Protein AF-A0A093Y5N1-F1 (afdb_monomer)

pLDDT: mean 71.7, std 25.46, range [27.84, 97.75]

Structure (mmCIF, N/CA/C/O backbone):
data_AF-A0A093Y5N1-F1
#
_entry.id   AF-A0A093Y5N1-F1
#
loop_
_atom_site.group_PDB
_atom_site.id
_atom_site.type_symbol
_atom_site.label_atom_id
_atom_site.label_alt_id
_atom_site.label_comp_id
_atom_site.label_asym_id
_atom_site.label_entity_id
_atom_site.label_seq_id
_atom_site.pdbx_PDB_ins_code
_atom_site.Cartn_x
_atom_site.Cartn_y
_atom_site.Cartn_z
_atom_site.occupancy
_atom_site.B_iso_or_equiv
_atom_site.auth_seq_id
_atom_site.auth_comp_id
_atom_site.auth_asym_id
_atom_site.auth_atom_id
_atom_site.pdbx_PDB_model_num
ATOM 1 N N . ASN A 1 1 ? -12.442 -13.087 11.96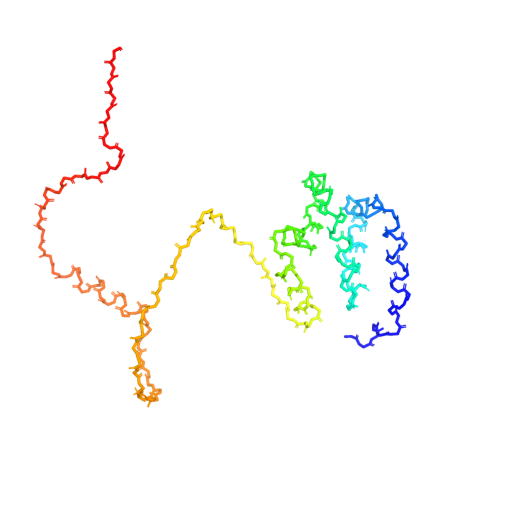3 1.00 45.94 1 ASN A N 1
ATOM 2 C CA . ASN A 1 1 ? -11.489 -14.162 12.317 1.00 45.94 1 ASN A CA 1
ATOM 3 C C . ASN A 1 1 ? -10.759 -13.763 13.605 1.00 45.94 1 ASN A C 1
ATOM 5 O O . ASN A 1 1 ? -10.005 -12.796 13.564 1.00 45.94 1 ASN A O 1
ATOM 9 N N . PRO A 1 2 ? -11.019 -14.418 14.751 1.00 42.34 2 PRO A N 1
ATOM 10 C CA . PRO A 1 2 ? -10.501 -14.001 16.060 1.00 42.34 2 PRO A CA 1
ATOM 11 C C . PRO A 1 2 ? -8.993 -14.270 16.268 1.00 42.34 2 PRO A C 1
ATOM 13 O O . PRO A 1 2 ? -8.421 -13.775 17.233 1.00 42.34 2 PRO A O 1
ATOM 16 N N . GLY A 1 3 ? -8.309 -14.958 15.342 1.00 50.25 3 GLY A N 1
ATOM 17 C CA . GLY A 1 3 ? -6.858 -15.215 15.415 1.00 50.25 3 GLY A CA 1
ATOM 18 C C . GLY A 1 3 ? -5.939 -14.018 15.108 1.00 50.25 3 GLY A C 1
ATOM 19 O O . GLY A 1 3 ? -4.722 -14.127 15.242 1.00 50.25 3 GLY A O 1
ATOM 20 N N . SER A 1 4 ? -6.480 -12.863 14.700 1.00 55.47 4 SER A N 1
ATOM 21 C CA . SER A 1 4 ? -5.674 -11.693 14.299 1.00 55.47 4 SER A CA 1
ATOM 22 C C . SER A 1 4 ? -5.227 -10.808 15.480 1.00 55.47 4 SER A C 1
ATOM 24 O O . SER A 1 4 ? -4.290 -10.020 15.344 1.00 55.47 4 SER A O 1
ATOM 26 N N . ALA A 1 5 ? -5.833 -10.935 16.665 1.00 56.38 5 ALA A N 1
ATOM 27 C CA . ALA A 1 5 ? -5.584 -10.006 17.775 1.00 56.38 5 ALA A CA 1
ATOM 2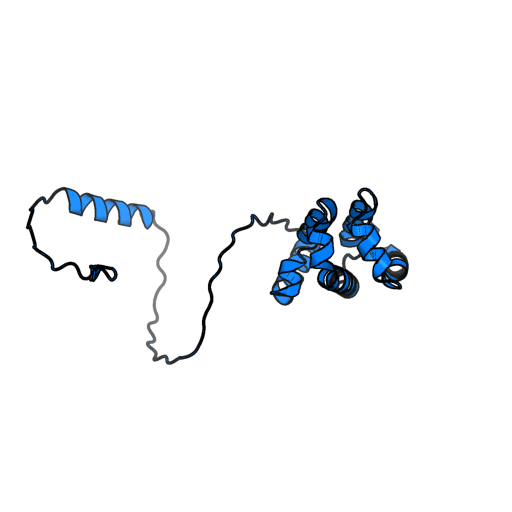8 C C . ALA A 1 5 ? -4.173 -10.130 18.395 1.00 56.38 5 ALA A C 1
ATOM 30 O O . ALA A 1 5 ? -3.535 -9.115 18.667 1.00 56.38 5 ALA A O 1
ATOM 31 N N . ASN A 1 6 ? -3.629 -11.346 18.531 1.00 69.62 6 ASN A N 1
ATOM 32 C CA . ASN A 1 6 ? -2.386 -11.577 19.290 1.00 69.62 6 ASN A CA 1
ATOM 33 C C . ASN A 1 6 ? -1.085 -11.322 18.507 1.00 69.62 6 ASN A C 1
ATOM 35 O O . ASN A 1 6 ? -0.016 -11.240 19.103 1.00 69.62 6 ASN A O 1
ATOM 39 N N . ASN A 1 7 ? -1.157 -11.141 17.184 1.00 83.62 7 ASN A N 1
ATOM 40 C CA . ASN A 1 7 ? 0.030 -10.998 16.327 1.00 83.62 7 ASN A CA 1
ATOM 41 C C . ASN A 1 7 ? 0.240 -9.572 15.788 1.00 83.62 7 ASN A C 1
ATOM 43 O O . ASN A 1 7 ? 1.147 -9.343 14.988 1.00 83.62 7 ASN A O 1
ATOM 47 N N . ALA A 1 8 ? -0.575 -8.595 16.203 1.00 83.94 8 ALA A N 1
ATOM 48 C CA . ALA A 1 8 ? -0.513 -7.228 15.673 1.00 83.94 8 ALA A CA 1
ATOM 49 C C . ALA A 1 8 ? 0.872 -6.554 15.813 1.00 83.94 8 ALA A C 1
ATOM 51 O O . ALA A 1 8 ? 1.303 -5.905 14.854 1.00 83.94 8 ALA A O 1
ATOM 52 N N . PRO A 1 9 ? 1.617 -6.720 16.929 1.00 89.31 9 PRO A N 1
ATOM 53 C CA . PRO A 1 9 ? 2.980 -6.195 17.035 1.00 89.31 9 PRO A CA 1
ATOM 54 C C . PRO A 1 9 ? 3.939 -6.809 16.007 1.00 89.31 9 PRO A C 1
ATOM 56 O O . PRO A 1 9 ? 4.703 -6.080 15.375 1.00 89.31 9 PRO A O 1
ATOM 59 N N . VAL A 1 10 ? 3.859 -8.127 15.792 1.00 90.88 10 VAL A N 1
ATOM 60 C CA . VAL A 1 10 ? 4.704 -8.857 14.832 1.00 90.88 10 VAL A CA 1
ATOM 61 C C . VAL A 1 10 ? 4.403 -8.411 13.403 1.00 90.88 10 VAL A C 1
ATOM 63 O O . VAL A 1 10 ? 5.324 -8.063 12.667 1.00 90.88 10 VAL A O 1
ATOM 66 N N . ARG A 1 11 ? 3.119 -8.323 13.029 1.00 91.50 11 ARG A N 1
ATOM 67 C CA . ARG A 1 11 ? 2.705 -7.846 11.698 1.00 91.50 11 ARG A CA 1
ATOM 68 C C . ARG A 1 11 ? 3.176 -6.420 11.430 1.00 91.50 11 ARG A C 1
ATOM 70 O O . ARG A 1 11 ? 3.740 -6.149 10.376 1.00 91.50 11 ARG A O 1
ATOM 77 N N . ARG A 1 12 ? 3.005 -5.516 12.403 1.00 93.12 12 ARG A N 1
ATOM 78 C CA . ARG A 1 12 ? 3.490 -4.130 12.308 1.00 93.12 12 ARG A CA 1
ATOM 79 C C . ARG A 1 12 ? 5.002 -4.083 12.101 1.00 93.12 12 ARG A C 1
ATOM 81 O O . ARG A 1 12 ? 5.465 -3.337 11.246 1.00 93.12 12 ARG A O 1
ATOM 88 N N . LYS A 1 13 ? 5.762 -4.868 12.873 1.00 94.00 13 LYS A N 1
ATOM 89 C CA . LYS A 1 13 ? 7.224 -4.927 12.751 1.00 94.00 13 LYS A CA 1
ATOM 90 C C . LYS A 1 13 ? 7.640 -5.403 11.360 1.00 94.00 13 LYS A C 1
ATOM 92 O O . LYS A 1 13 ? 8.502 -4.775 10.762 1.00 94.00 13 LYS A O 1
ATOM 97 N N . LEU A 1 14 ? 6.992 -6.443 10.836 1.00 93.00 14 LEU A N 1
ATOM 98 C CA . LEU A 1 14 ? 7.264 -6.969 9.499 1.00 93.00 14 LEU A CA 1
ATOM 99 C C . LEU A 1 14 ? 6.992 -5.926 8.409 1.00 93.00 14 LEU A C 1
ATOM 101 O O . LEU A 1 14 ? 7.874 -5.645 7.607 1.00 93.00 14 LEU A O 1
ATOM 105 N N . VAL A 1 15 ? 5.814 -5.299 8.412 1.00 93.81 15 VAL A N 1
ATOM 106 C CA . VAL A 1 15 ? 5.465 -4.272 7.412 1.00 93.81 15 VAL A CA 1
ATOM 107 C C . VAL A 1 15 ? 6.417 -3.075 7.492 1.00 93.81 15 VAL A C 1
ATOM 109 O O . VAL A 1 15 ? 6.824 -2.537 6.467 1.00 93.81 15 VAL A O 1
ATOM 112 N N . ASN A 1 16 ? 6.840 -2.688 8.699 1.00 94.69 16 ASN A N 1
ATOM 113 C CA . ASN A 1 16 ? 7.793 -1.596 8.884 1.00 94.69 16 ASN A CA 1
ATOM 114 C C . ASN A 1 16 ? 9.179 -1.871 8.283 1.00 94.69 16 ASN A C 1
ATOM 116 O O . ASN A 1 16 ? 9.848 -0.911 7.918 1.00 94.69 16 ASN A O 1
ATOM 120 N N . ILE A 1 17 ? 9.604 -3.135 8.163 1.00 95.25 17 ILE A N 1
ATOM 121 C CA . ILE A 1 17 ? 10.869 -3.484 7.494 1.00 95.25 17 ILE A CA 1
ATOM 122 C C . ILE A 1 17 ? 10.788 -3.111 6.011 1.00 95.25 17 ILE A C 1
ATOM 124 O O . ILE A 1 17 ? 11.686 -2.455 5.499 1.00 95.25 17 ILE A O 1
ATOM 128 N N . PHE A 1 18 ? 9.680 -3.445 5.344 1.00 93.50 18 PHE A N 1
ATOM 129 C CA . PHE A 1 18 ? 9.465 -3.080 3.940 1.00 93.50 18 PHE A CA 1
ATOM 130 C C . PHE A 1 18 ? 9.203 -1.584 3.744 1.00 93.50 18 PHE A C 1
ATOM 132 O O . PHE A 1 18 ? 9.531 -1.040 2.701 1.00 93.50 18 PHE A O 1
ATOM 139 N N . LEU A 1 19 ? 8.636 -0.904 4.744 1.00 94.62 19 LEU A N 1
ATOM 140 C CA . LEU A 1 19 ? 8.432 0.549 4.721 1.00 94.62 19 LEU A CA 1
ATOM 141 C C . LEU A 1 19 ? 9.690 1.365 5.050 1.00 94.62 19 LEU A C 1
ATOM 143 O O . LEU A 1 19 ? 9.625 2.595 5.001 1.00 94.62 19 LEU A O 1
ATOM 147 N N . ALA A 1 20 ? 10.794 0.720 5.437 1.00 93.88 20 ALA A N 1
ATOM 148 C CA . ALA A 1 20 ? 12.056 1.408 5.695 1.00 93.88 20 ALA A CA 1
ATOM 149 C C . ALA A 1 20 ? 12.672 1.959 4.401 1.00 93.88 20 ALA A C 1
ATOM 151 O O . ALA A 1 20 ? 13.283 3.024 4.426 1.00 93.88 20 ALA A O 1
ATOM 152 N N . ASP A 1 21 ? 12.458 1.263 3.284 1.00 94.94 21 ASP A N 1
ATOM 153 C CA . ASP A 1 21 ? 12.899 1.665 1.954 1.00 94.94 21 ASP A CA 1
ATOM 154 C C . ASP A 1 21 ? 11.695 1.721 0.991 1.00 94.94 21 ASP A C 1
ATOM 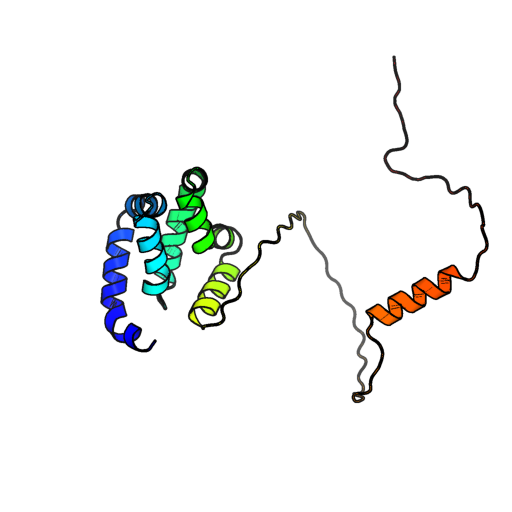156 O O . ASP A 1 21 ? 11.064 0.692 0.736 1.00 94.94 21 ASP A O 1
ATOM 160 N N . PRO A 1 22 ? 11.348 2.895 0.431 1.00 92.31 22 PRO A N 1
ATOM 161 C CA . PRO A 1 22 ? 10.214 3.018 -0.486 1.00 92.31 22 PRO A CA 1
ATOM 162 C C . PRO A 1 22 ? 10.384 2.171 -1.754 1.00 92.31 22 PRO A C 1
ATOM 164 O O . PRO A 1 22 ? 9.397 1.665 -2.290 1.00 92.31 22 PRO A O 1
ATOM 167 N N . THR A 1 23 ? 11.624 1.956 -2.196 1.00 95.44 23 THR A N 1
ATOM 168 C CA . THR A 1 23 ? 11.955 1.170 -3.391 1.00 95.44 23 THR A CA 1
ATOM 169 C C . THR A 1 23 ? 11.516 -0.285 -3.251 1.00 95.44 23 THR A C 1
ATOM 171 O O . THR A 1 23 ? 11.059 -0.898 -4.217 1.00 95.44 23 THR A O 1
ATOM 174 N N . SER A 1 24 ? 11.560 -0.827 -2.033 1.00 95.88 24 SER A N 1
ATOM 175 C CA . SER A 1 24 ? 11.109 -2.185 -1.725 1.00 95.88 24 SER A CA 1
ATOM 176 C C . SER A 1 24 ? 9.608 -2.373 -1.981 1.00 95.88 24 SER A C 1
ATOM 178 O O . SER A 1 24 ? 9.205 -3.387 -2.547 1.00 95.88 24 SER A O 1
ATOM 180 N N . ILE A 1 25 ? 8.766 -1.390 -1.638 1.00 97.00 25 ILE A N 1
ATOM 181 C CA . ILE A 1 25 ? 7.315 -1.448 -1.903 1.00 97.00 25 ILE A CA 1
ATOM 182 C C . ILE A 1 25 ? 7.021 -1.387 -3.404 1.00 97.00 25 ILE A C 1
ATOM 184 O O . ILE A 1 25 ? 6.170 -2.131 -3.889 1.00 97.00 25 ILE A O 1
ATOM 188 N N . ILE A 1 26 ? 7.740 -0.538 -4.139 1.00 96.69 26 ILE A N 1
ATOM 189 C CA . ILE A 1 26 ? 7.579 -0.400 -5.593 1.00 96.69 26 ILE A CA 1
ATOM 190 C C . ILE A 1 26 ? 8.017 -1.692 -6.294 1.00 96.69 26 ILE A C 1
ATOM 192 O O . ILE A 1 26 ? 7.284 -2.221 -7.123 1.00 96.69 26 ILE A O 1
ATOM 196 N N . THR A 1 27 ? 9.148 -2.267 -5.875 1.00 96.44 27 THR A N 1
ATOM 197 C CA . THR A 1 27 ? 9.656 -3.552 -6.386 1.00 96.44 27 THR A CA 1
ATOM 198 C C . THR A 1 27 ? 8.671 -4.695 -6.135 1.00 96.44 27 THR A C 1
ATOM 200 O O . THR A 1 27 ? 8.482 -5.568 -6.982 1.00 96.44 27 THR A O 1
ATOM 203 N N . LEU A 1 28 ? 8.008 -4.703 -4.974 1.00 96.50 28 LEU A N 1
ATOM 204 C CA . LEU A 1 28 ? 6.936 -5.660 -4.705 1.00 96.50 28 LEU A CA 1
ATOM 205 C C . LEU A 1 28 ? 5.734 -5.428 -5.626 1.00 96.50 28 LEU A C 1
ATOM 207 O O . LEU A 1 28 ? 5.175 -6.398 -6.125 1.00 96.50 28 LEU A O 1
ATOM 211 N N . ALA A 1 29 ? 5.354 -4.175 -5.880 1.00 96.75 29 ALA A N 1
ATOM 212 C CA . ALA A 1 29 ? 4.200 -3.839 -6.709 1.00 96.75 29 ALA A CA 1
ATOM 213 C C . ALA A 1 29 ? 4.377 -4.193 -8.199 1.00 96.75 29 ALA A C 1
ATOM 215 O O . ALA A 1 29 ? 3.396 -4.558 -8.844 1.00 96.75 29 ALA A O 1
ATOM 216 N N . THR A 1 30 ? 5.599 -4.125 -8.734 1.00 96.31 30 THR A N 1
ATOM 217 C CA . THR A 1 30 ? 5.922 -4.489 -10.130 1.00 96.31 30 THR A CA 1
ATOM 218 C C . THR A 1 30 ? 6.272 -5.970 -10.308 1.00 96.31 30 THR A C 1
ATOM 220 O O . THR A 1 30 ? 6.275 -6.501 -11.417 1.00 96.31 30 THR A O 1
ATOM 223 N N . SER A 1 31 ? 6.549 -6.690 -9.218 1.00 96.88 31 SER A N 1
ATOM 224 C CA . SER A 1 31 ? 6.830 -8.125 -9.259 1.00 96.88 31 SER A CA 1
ATOM 225 C C . SER A 1 31 ? 5.548 -8.956 -9.238 1.00 96.88 31 SER A C 1
ATOM 227 O O . SER A 1 31 ? 4.680 -8.782 -8.382 1.00 96.88 31 SER A O 1
ATOM 229 N N . LYS A 1 32 ? 5.456 -9.963 -10.117 1.00 95.12 32 LYS A N 1
ATOM 230 C CA . LYS A 1 32 ? 4.303 -10.877 -10.167 1.00 95.12 32 LYS A CA 1
ATOM 231 C C . LYS A 1 32 ? 4.037 -11.562 -8.822 1.00 95.12 32 LYS A C 1
ATOM 233 O O . LYS A 1 32 ? 2.901 -11.572 -8.367 1.00 95.12 32 LYS A O 1
ATOM 238 N N . SER A 1 33 ? 5.064 -12.103 -8.165 1.00 95.81 33 SER A N 1
ATOM 239 C CA . SER A 1 33 ? 4.920 -12.725 -6.839 1.00 95.81 33 SER A CA 1
ATOM 240 C C . SER A 1 33 ? 4.858 -11.693 -5.710 1.00 95.81 33 SER A C 1
ATOM 242 O O . SER A 1 33 ? 4.140 -11.901 -4.733 1.00 95.81 33 SER A O 1
ATOM 244 N N . GLY A 1 34 ? 5.570 -10.571 -5.855 1.00 95.25 34 GLY A N 1
ATOM 245 C CA . GLY A 1 34 ? 5.575 -9.484 -4.875 1.00 95.25 34 GLY A CA 1
ATOM 246 C C . GLY A 1 34 ? 4.210 -8.817 -4.712 1.00 95.25 34 GLY A C 1
ATOM 247 O O . GLY A 1 34 ? 3.826 -8.486 -3.592 1.00 95.25 34 GLY A O 1
ATOM 248 N N . SER A 1 35 ? 3.439 -8.709 -5.797 1.00 95.56 35 SER A N 1
ATOM 249 C CA . SER A 1 35 ? 2.112 -8.090 -5.783 1.00 95.56 35 SER A CA 1
ATOM 250 C C . SER A 1 35 ? 1.149 -8.817 -4.846 1.00 95.56 35 SER A C 1
ATOM 252 O O . SER A 1 35 ? 0.431 -8.177 -4.084 1.00 95.56 35 SER A O 1
ATOM 254 N N . HIS A 1 36 ? 1.222 -10.150 -4.792 1.00 95.38 36 HIS A N 1
ATOM 255 C CA . HIS A 1 36 ? 0.444 -10.958 -3.855 1.00 95.38 36 HIS A CA 1
ATOM 256 C C . 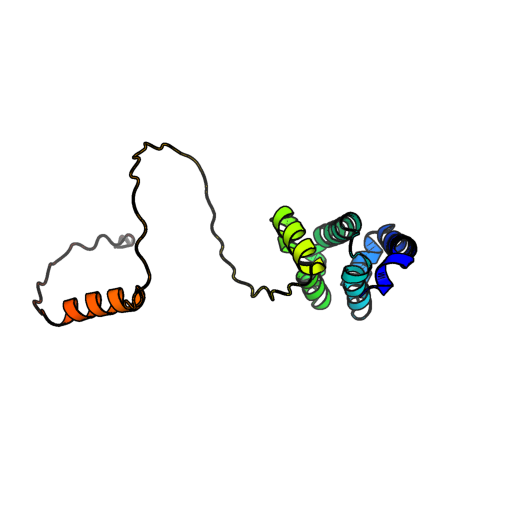HIS A 1 36 ? 0.875 -10.754 -2.397 1.00 95.38 36 HIS A C 1
ATOM 258 O O . HIS A 1 36 ? 0.033 -10.754 -1.501 1.00 95.38 36 HIS A O 1
ATOM 264 N N . ALA A 1 37 ? 2.174 -10.558 -2.139 1.00 95.50 37 ALA A N 1
ATOM 265 C CA . ALA A 1 37 ? 2.658 -10.222 -0.800 1.00 95.50 37 ALA A CA 1
ATOM 266 C C . ALA A 1 37 ? 2.174 -8.828 -0.370 1.00 95.50 37 ALA A C 1
ATOM 268 O O . ALA A 1 37 ? 1.765 -8.638 0.776 1.00 95.50 37 ALA A O 1
ATOM 269 N N . LEU A 1 38 ? 2.163 -7.874 -1.303 1.00 95.50 38 LEU A N 1
ATOM 270 C CA . LEU A 1 38 ? 1.633 -6.539 -1.075 1.00 95.50 38 LEU A CA 1
ATOM 271 C C . LEU A 1 38 ? 0.116 -6.574 -0.841 1.00 95.50 38 LEU A C 1
ATOM 273 O O . LEU A 1 38 ? -0.356 -5.956 0.105 1.00 95.50 38 LEU A O 1
ATOM 277 N N . ASP A 1 39 ? -0.650 -7.355 -1.602 1.00 94.06 39 ASP A N 1
ATOM 278 C CA . ASP A 1 39 ? -2.078 -7.577 -1.334 1.00 94.06 39 ASP A CA 1
ATOM 279 C C . ASP A 1 39 ? -2.295 -8.195 0.062 1.00 94.06 39 ASP A C 1
ATOM 281 O O . ASP A 1 39 ? -3.159 -7.746 0.813 1.00 94.06 39 ASP A O 1
ATOM 285 N N . ALA A 1 40 ? -1.450 -9.140 0.488 1.00 93.12 40 ALA A N 1
ATOM 286 C CA . ALA A 1 40 ? -1.511 -9.702 1.840 1.00 93.12 40 ALA A CA 1
ATOM 287 C C . ALA A 1 40 ? -1.203 -8.668 2.943 1.00 93.12 40 ALA A C 1
ATOM 289 O O . ALA A 1 40 ? -1.673 -8.814 4.077 1.00 93.12 40 ALA A O 1
ATOM 290 N N . PHE A 1 41 ? -0.459 -7.593 2.648 1.00 93.06 41 PHE A N 1
ATOM 291 C CA . PHE A 1 41 ? -0.271 -6.495 3.602 1.00 93.06 41 PHE A CA 1
ATOM 292 C C . PHE A 1 41 ? -1.571 -5.746 3.873 1.00 93.06 41 PHE A C 1
ATOM 294 O O . PHE A 1 41 ? -1.726 -5.229 4.979 1.00 93.06 41 PHE A O 1
ATOM 301 N N . TRP A 1 42 ? -2.523 -5.712 2.939 1.00 91.94 42 TRP A N 1
ATOM 302 C CA . TRP A 1 42 ? -3.828 -5.094 3.175 1.00 91.94 42 TRP A CA 1
ATOM 303 C C . TRP A 1 42 ? -4.557 -5.739 4.361 1.00 91.94 42 TRP A C 1
ATOM 305 O O . TRP A 1 42 ? -5.022 -5.046 5.274 1.00 91.94 42 TRP A O 1
ATOM 315 N N . ASP A 1 43 ? -4.573 -7.072 4.392 1.00 89.56 43 ASP A N 1
ATOM 316 C CA . ASP A 1 43 ? -5.161 -7.851 5.482 1.00 89.56 43 ASP A CA 1
ATOM 317 C C . ASP A 1 43 ? -4.253 -7.878 6.719 1.00 89.56 43 ASP A C 1
ATOM 319 O O . ASP A 1 43 ? -4.711 -7.762 7.859 1.00 89.56 43 ASP A O 1
ATOM 323 N N . GLY A 1 44 ? -2.935 -7.952 6.523 1.00 88.06 44 GLY A N 1
ATOM 324 C CA . GLY A 1 44 ? -1.957 -7.913 7.612 1.00 88.06 44 GLY A CA 1
ATOM 325 C C . GLY A 1 44 ? -1.958 -6.590 8.388 1.00 88.06 44 GLY A C 1
ATOM 326 O O . GLY A 1 44 ? -1.636 -6.561 9.581 1.00 88.06 44 GLY A O 1
ATOM 327 N N . THR A 1 45 ? -2.375 -5.501 7.745 1.00 90.75 45 THR A N 1
ATOM 328 C CA . THR A 1 45 ? -2.504 -4.167 8.342 1.00 90.75 45 THR A CA 1
ATOM 329 C C . THR A 1 45 ? -3.924 -3.856 8.814 1.00 90.75 45 THR A C 1
ATOM 331 O O . THR A 1 45 ? -4.248 -2.690 9.041 1.00 90.75 45 THR A O 1
ATOM 334 N N . GLN A 1 46 ? -4.765 -4.876 9.028 1.00 88.81 46 GLN A N 1
ATOM 335 C CA . GLN A 1 46 ? -6.080 -4.682 9.638 1.00 88.81 46 GLN A CA 1
ATOM 336 C C . GLN A 1 46 ? -5.981 -3.986 11.004 1.00 88.81 46 GLN A C 1
ATOM 338 O O . GLN A 1 46 ? -5.224 -4.423 11.880 1.00 88.81 46 GLN A O 1
ATOM 343 N N . GLY A 1 47 ? -6.716 -2.884 11.174 1.00 86.88 47 GLY A N 1
ATOM 344 C CA . GLY A 1 47 ? -6.660 -2.028 12.365 1.00 86.88 47 GLY A CA 1
ATOM 345 C C . GLY A 1 47 ? -5.403 -1.149 12.459 1.00 86.88 47 GLY A C 1
ATOM 346 O O . GLY A 1 47 ? -5.190 -0.479 13.468 1.00 86.88 47 GLY A O 1
ATOM 347 N N . LEU A 1 48 ? -4.558 -1.132 11.420 1.00 91.25 48 LEU A N 1
ATOM 348 C CA . LEU A 1 48 ? -3.308 -0.368 11.331 1.00 91.25 48 LEU A CA 1
ATOM 349 C C . LEU A 1 48 ? -3.366 0.658 10.190 1.00 91.25 48 LEU A C 1
ATOM 351 O O . LEU A 1 48 ? -2.510 0.671 9.304 1.00 91.25 48 LEU A O 1
ATOM 355 N N . MET A 1 49 ? -4.356 1.554 10.232 1.00 92.38 49 MET A N 1
ATOM 356 C CA . MET A 1 49 ? -4.618 2.537 9.167 1.00 92.38 49 MET A CA 1
ATOM 357 C C . MET A 1 49 ? -3.397 3.372 8.766 1.00 92.38 49 MET A C 1
ATOM 359 O O . MET A 1 49 ? -3.169 3.588 7.580 1.00 92.38 49 MET A O 1
ATOM 363 N N . MET A 1 50 ? -2.562 3.778 9.728 1.00 93.69 50 MET A N 1
ATOM 364 C CA . MET A 1 50 ? -1.349 4.556 9.440 1.00 93.69 50 MET A CA 1
ATOM 365 C C . MET A 1 50 ? -0.370 3.818 8.516 1.00 93.69 50 MET A C 1
ATOM 367 O O . MET A 1 50 ? 0.312 4.454 7.718 1.00 93.69 50 MET A O 1
ATOM 371 N N . LEU A 1 51 ? -0.288 2.485 8.601 1.00 94.81 51 LEU A N 1
ATOM 372 C CA . LEU A 1 51 ? 0.576 1.702 7.713 1.00 94.81 51 LEU A CA 1
ATOM 373 C C . LEU A 1 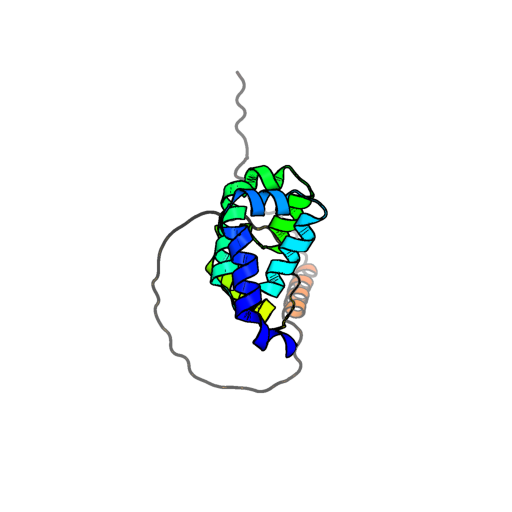51 ? 0.001 1.645 6.301 1.00 94.81 51 LEU A C 1
ATOM 375 O O . LEU A 1 51 ? 0.746 1.838 5.345 1.00 94.81 51 LEU A O 1
ATOM 379 N N . LYS A 1 52 ? -1.319 1.455 6.175 1.00 95.44 52 LYS A N 1
ATOM 380 C CA . LYS A 1 52 ? -2.004 1.492 4.876 1.00 95.44 52 LYS A CA 1
ATOM 381 C C . LYS A 1 52 ? -1.791 2.835 4.182 1.00 95.44 52 LYS A C 1
ATOM 383 O O . LYS A 1 52 ? -1.440 2.864 3.010 1.00 95.44 52 LYS A O 1
ATOM 388 N N . GLU A 1 53 ? -1.921 3.937 4.921 1.00 96.31 53 GLU A N 1
ATOM 389 C CA . GLU A 1 53 ? -1.665 5.281 4.392 1.00 96.31 53 GLU A CA 1
ATOM 390 C C . GLU A 1 53 ? -0.222 5.464 3.916 1.00 96.31 53 GLU A C 1
ATOM 392 O O . GLU A 1 53 ? -0.002 6.035 2.850 1.00 96.31 53 GLU A O 1
ATOM 397 N N . ARG A 1 54 ? 0.764 4.964 4.672 1.00 97.12 54 ARG A N 1
ATOM 398 C CA . ARG A 1 54 ? 2.176 5.034 4.268 1.00 97.12 54 ARG A CA 1
ATOM 399 C C . ARG A 1 54 ? 2.439 4.250 2.985 1.00 97.12 54 ARG A C 1
ATOM 401 O O . ARG A 1 54 ? 3.098 4.779 2.097 1.00 97.12 54 ARG A O 1
ATOM 408 N N . ILE A 1 55 ? 1.892 3.038 2.863 1.00 96.81 55 ILE A N 1
ATOM 409 C CA . ILE A 1 55 ? 2.012 2.229 1.641 1.00 96.81 55 ILE A CA 1
ATOM 410 C C . ILE A 1 55 ? 1.362 2.960 0.460 1.00 96.81 55 ILE A C 1
ATOM 412 O O . ILE A 1 55 ? 2.014 3.166 -0.560 1.00 96.81 55 ILE A O 1
ATOM 416 N N . CYS A 1 56 ? 0.122 3.439 0.613 1.00 97.25 56 CYS A N 1
ATOM 417 C CA . CYS A 1 56 ? -0.556 4.224 -0.422 1.00 97.25 56 CYS A CA 1
ATOM 418 C C . CYS A 1 56 ? 0.226 5.476 -0.827 1.00 97.25 56 CYS A C 1
ATOM 420 O O . CYS A 1 56 ? 0.259 5.802 -2.008 1.00 97.25 56 CYS A O 1
ATOM 422 N N . SER A 1 57 ? 0.869 6.167 0.118 1.00 97.75 57 SER A N 1
ATOM 423 C CA . SER A 1 57 ? 1.692 7.341 -0.185 1.00 97.75 57 SER A CA 1
ATOM 424 C C . SER A 1 57 ? 2.898 6.996 -1.062 1.00 97.75 57 SER A C 1
ATOM 426 O O . SER A 1 57 ? 3.230 7.772 -1.954 1.00 97.75 57 SER A O 1
ATOM 428 N N . ILE A 1 58 ? 3.541 5.847 -0.832 1.00 97.69 58 ILE A N 1
ATOM 429 C CA . ILE A 1 58 ? 4.674 5.379 -1.646 1.00 97.69 58 ILE A CA 1
ATOM 430 C C . ILE A 1 58 ? 4.196 4.991 -3.053 1.00 97.69 58 ILE A C 1
ATOM 432 O O . ILE A 1 58 ? 4.786 5.414 -4.048 1.00 97.69 58 ILE A O 1
ATOM 436 N N . LEU A 1 59 ? 3.088 4.248 -3.143 1.00 97.50 59 LEU A N 1
ATOM 437 C CA . LEU A 1 59 ? 2.482 3.861 -4.424 1.00 97.50 59 LEU A CA 1
ATOM 438 C C . LEU A 1 59 ? 2.000 5.079 -5.226 1.00 97.50 59 LEU A C 1
ATOM 440 O O . LEU A 1 59 ? 2.126 5.112 -6.444 1.00 97.50 59 LEU A O 1
ATOM 444 N N . ALA A 1 60 ? 1.468 6.102 -4.554 1.00 97.62 60 ALA A N 1
ATOM 445 C CA . ALA A 1 60 ? 1.042 7.337 -5.202 1.00 97.62 60 ALA A CA 1
ATOM 446 C C . ALA A 1 60 ? 2.224 8.114 -5.802 1.00 97.62 60 ALA A C 1
ATOM 448 O O . ALA A 1 60 ? 2.090 8.666 -6.891 1.00 97.62 60 ALA A O 1
ATOM 449 N N . GLY A 1 61 ? 3.380 8.124 -5.128 1.00 97.38 61 GLY A N 1
ATOM 450 C CA . GLY A 1 61 ? 4.595 8.778 -5.627 1.00 97.38 61 GLY A CA 1
ATOM 451 C C . GLY A 1 61 ? 5.194 8.119 -6.875 1.00 97.38 61 GLY A C 1
ATOM 452 O O . GLY A 1 61 ? 5.862 8.791 -7.652 1.00 97.38 61 GLY A O 1
ATOM 453 N N . SER A 1 62 ? 4.916 6.832 -7.091 1.00 96.69 62 SER A N 1
ATOM 454 C CA . SER A 1 62 ? 5.404 6.019 -8.221 1.00 96.69 62 SER A CA 1
ATOM 455 C C . SER A 1 62 ? 4.281 5.599 -9.178 1.00 96.69 62 SER A C 1
ATOM 457 O O . SER A 1 62 ? 4.432 4.679 -9.978 1.00 96.69 62 SER A O 1
ATOM 459 N N . MET A 1 63 ? 3.132 6.280 -9.126 1.00 95.88 63 MET A N 1
ATOM 460 C CA . MET A 1 63 ? 1.938 5.873 -9.870 1.00 95.88 63 MET A CA 1
ATOM 461 C C . MET A 1 63 ? 2.165 5.826 -11.385 1.00 95.88 63 MET A C 1
ATOM 463 O O . MET A 1 63 ? 1.600 4.963 -12.052 1.00 95.88 63 MET A O 1
ATOM 467 N N . THR A 1 64 ? 2.971 6.739 -11.929 1.00 95.88 64 THR A N 1
ATOM 468 C CA . THR A 1 64 ? 3.281 6.792 -13.363 1.00 95.88 64 THR A CA 1
ATOM 469 C C . THR A 1 64 ? 4.009 5.527 -13.815 1.00 95.88 64 THR A C 1
ATOM 471 O O . THR A 1 64 ? 3.566 4.889 -14.759 1.00 95.88 64 THR A O 1
ATOM 474 N N . GLU A 1 65 ? 5.036 5.105 -13.074 1.00 95.56 65 GLU A N 1
ATOM 475 C CA . GLU A 1 65 ? 5.797 3.876 -13.338 1.00 95.56 65 GLU A CA 1
ATOM 476 C C . GLU A 1 65 ? 4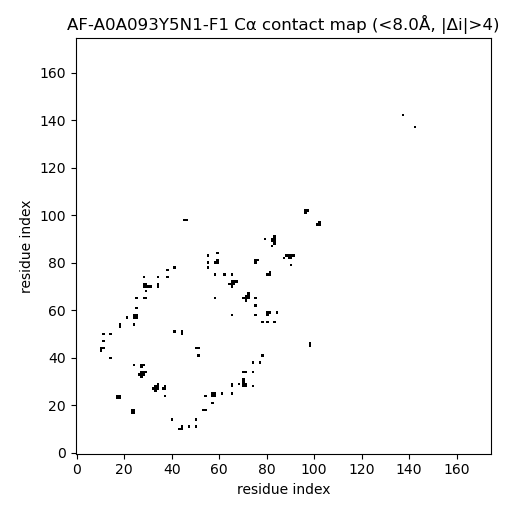.915 2.625 -13.198 1.00 95.56 65 GLU A C 1
ATOM 478 O O . GLU A 1 65 ? 4.906 1.745 -14.055 1.00 95.56 65 GLU A O 1
ATOM 483 N N . LEU A 1 66 ? 4.086 2.570 -12.151 1.00 96.06 66 LEU A N 1
ATOM 484 C CA . LEU A 1 66 ? 3.176 1.446 -11.913 1.00 96.06 66 LEU A CA 1
ATOM 485 C C . LEU A 1 66 ? 2.059 1.332 -12.960 1.00 96.06 66 LEU A C 1
ATOM 487 O O . LEU A 1 66 ? 1.444 0.273 -13.081 1.00 96.06 66 LEU A O 1
ATOM 491 N N . ARG A 1 67 ? 1.759 2.403 -13.702 1.00 96.69 67 ARG A N 1
ATOM 492 C CA . ARG A 1 67 ? 0.761 2.377 -14.780 1.00 96.69 67 ARG A CA 1
ATOM 493 C C . ARG A 1 67 ? 1.290 1.750 -16.064 1.00 96.69 67 ARG A C 1
ATOM 495 O O . ARG A 1 67 ? 0.470 1.249 -16.842 1.00 96.69 67 ARG A O 1
ATOM 502 N N . ASP A 1 68 ? 2.603 1.749 -16.263 1.00 95.94 68 ASP A N 1
ATOM 503 C CA . ASP A 1 68 ? 3.238 1.161 -17.442 1.00 95.94 68 ASP A CA 1
ATOM 504 C C . ASP A 1 68 ? 3.206 -0.374 -17.384 1.00 95.94 68 ASP A C 1
ATOM 506 O O . ASP A 1 68 ? 2.994 -1.038 -18.401 1.00 95.94 68 ASP A O 1
ATOM 510 N N . ASP A 1 69 ? 3.295 -0.942 -16.179 1.00 94.56 69 ASP A N 1
ATOM 511 C CA . ASP A 1 69 ? 3.201 -2.381 -15.941 1.00 94.56 69 ASP A CA 1
ATOM 512 C C . ASP A 1 69 ? 1.756 -2.860 -15.673 1.00 94.56 69 ASP A C 1
ATOM 514 O O . ASP A 1 69 ? 0.939 -2.210 -15.017 1.00 94.56 69 ASP A O 1
ATOM 518 N N . TRP A 1 70 ? 1.420 -4.055 -16.168 1.00 96.19 70 TRP A N 1
ATOM 519 C CA . TRP A 1 70 ? 0.119 -4.675 -15.919 1.00 96.19 70 TRP A CA 1
ATOM 520 C C . TRP A 1 70 ? -0.082 -5.027 -14.443 1.00 96.19 70 TRP A C 1
ATOM 522 O O . TRP A 1 70 ? -1.175 -4.803 -13.917 1.00 96.19 70 TRP A O 1
ATOM 532 N N . VAL A 1 71 ? 0.943 -5.564 -13.775 1.00 97.12 71 VAL A N 1
ATOM 533 C CA . VAL A 1 71 ? 0.838 -5.950 -12.359 1.00 97.12 71 VAL A CA 1
ATOM 534 C C . VAL A 1 71 ? 0.705 -4.701 -11.489 1.00 97.12 71 VAL A C 1
ATOM 536 O O . VAL A 1 71 ? -0.205 -4.634 -10.659 1.00 97.12 71 VAL A O 1
ATOM 539 N N . GLY A 1 72 ? 1.503 -3.669 -11.772 1.00 96.50 72 GLY A N 1
ATOM 540 C CA . GLY A 1 72 ? 1.381 -2.357 -11.135 1.00 96.50 72 GLY A CA 1
ATOM 541 C C . GLY A 1 72 ? -0.038 -1.773 -11.217 1.00 96.50 72 GLY A C 1
ATOM 542 O O . GLY A 1 72 ? -0.606 -1.390 -10.191 1.00 96.50 72 GLY A O 1
ATOM 543 N N . ARG A 1 73 ? -0.688 -1.801 -12.392 1.00 97.12 73 ARG A N 1
ATOM 544 C CA . ARG A 1 73 ? -2.090 -1.349 -12.546 1.00 97.12 73 ARG A CA 1
ATOM 545 C C . ARG A 1 73 ? -3.072 -2.111 -11.657 1.00 97.12 73 ARG A C 1
ATOM 547 O O . ARG A 1 73 ? -3.992 -1.509 -11.098 1.00 97.12 73 ARG A O 1
ATOM 554 N N . VAL A 1 74 ? -2.896 -3.426 -11.516 1.00 96.44 74 VAL A N 1
ATOM 555 C CA . VAL A 1 74 ? -3.740 -4.246 -10.633 1.00 96.44 74 VAL A CA 1
ATOM 556 C C . VAL A 1 74 ? -3.560 -3.818 -9.177 1.00 96.44 74 VAL A C 1
ATOM 558 O O . VAL A 1 74 ? -4.560 -3.590 -8.496 1.00 96.44 74 VAL A O 1
ATOM 561 N N . VAL A 1 75 ? -2.318 -3.622 -8.727 1.00 97.12 75 VAL A N 1
ATOM 562 C CA . VAL A 1 75 ? -2.009 -3.145 -7.369 1.00 97.12 75 VAL A CA 1
ATOM 563 C C . VAL A 1 75 ? -2.634 -1.774 -7.109 1.00 97.12 75 VAL A C 1
ATOM 565 O O . VAL A 1 75 ? -3.296 -1.589 -6.087 1.00 97.12 75 VAL A O 1
ATOM 568 N N . LEU A 1 76 ? -2.499 -0.825 -8.043 1.00 97.00 76 LEU A N 1
ATOM 569 C CA . LEU A 1 76 ? -3.084 0.515 -7.914 1.00 97.00 76 LEU A CA 1
ATOM 570 C C . LEU A 1 76 ? -4.607 0.467 -7.721 1.00 97.00 76 LEU A C 1
ATOM 572 O O . LEU A 1 76 ? -5.157 1.221 -6.910 1.00 97.00 76 LEU A O 1
ATOM 576 N N . ARG A 1 77 ? -5.286 -0.441 -8.432 1.00 96.25 77 ARG A N 1
ATOM 577 C CA . ARG A 1 77 ? -6.729 -0.664 -8.297 1.00 96.25 77 ARG A CA 1
ATOM 578 C C . ARG A 1 77 ? -7.083 -1.319 -6.964 1.00 96.25 77 ARG A C 1
ATOM 580 O O . ARG A 1 77 ? -7.990 -0.832 -6.292 1.00 96.25 77 ARG A O 1
ATOM 587 N N . ASN A 1 78 ? -6.373 -2.378 -6.575 1.00 95.19 78 ASN A N 1
ATOM 588 C CA . ASN A 1 78 ? -6.611 -3.103 -5.322 1.00 95.19 78 ASN A CA 1
ATOM 589 C C . ASN A 1 78 ? -6.467 -2.176 -4.107 1.00 95.19 78 ASN A C 1
ATOM 591 O O . ASN A 1 78 ? -7.319 -2.158 -3.222 1.00 95.19 78 ASN A O 1
ATOM 595 N N . TRP A 1 79 ? -5.432 -1.336 -4.112 1.00 96.44 79 TRP A N 1
ATOM 596 C CA . TRP A 1 79 ? -5.157 -0.364 -3.053 1.00 96.44 79 TRP A CA 1
ATOM 597 C C . TRP A 1 79 ? -5.979 0.925 -3.167 1.00 96.44 79 TRP A C 1
ATOM 599 O O . TRP A 1 79 ? -5.903 1.794 -2.293 1.00 96.44 79 TRP A O 1
ATOM 609 N N . MET A 1 80 ? -6.788 1.052 -4.226 1.00 96.69 80 MET A N 1
ATOM 610 C CA . MET A 1 80 ? -7.609 2.225 -4.519 1.00 96.69 80 MET A CA 1
ATOM 611 C C . MET A 1 80 ? -6.786 3.526 -4.482 1.00 96.69 80 MET A C 1
ATOM 613 O O . MET A 1 80 ? -7.241 4.540 -3.947 1.00 96.69 80 MET A O 1
ATOM 617 N N . VAL A 1 81 ? -5.565 3.503 -5.028 1.00 97.06 81 VAL A N 1
ATOM 618 C CA . VAL A 1 81 ? -4.595 4.605 -4.880 1.00 97.06 81 VAL A CA 1
ATOM 619 C C . VAL A 1 81 ? -5.115 5.895 -5.521 1.00 97.06 81 VAL A C 1
ATOM 621 O O . VAL A 1 81 ? -4.947 6.977 -4.967 1.00 97.06 81 VAL A O 1
ATOM 624 N N . GLU A 1 82 ? -5.842 5.803 -6.633 1.00 95.31 82 GLU A N 1
ATOM 625 C CA . GLU A 1 82 ? -6.466 6.974 -7.264 1.00 95.31 82 GLU A CA 1
ATOM 626 C C . GLU A 1 82 ? -7.521 7.636 -6.364 1.00 95.31 82 GLU A C 1
ATOM 628 O O . GLU A 1 82 ? -7.608 8.863 -6.282 1.00 95.31 82 GLU A O 1
ATOM 633 N N . LEU A 1 83 ? -8.299 6.828 -5.633 1.00 96.75 83 LEU A N 1
ATOM 634 C CA . LEU A 1 83 ? -9.251 7.338 -4.649 1.00 96.75 83 LEU A CA 1
ATOM 635 C C . LEU A 1 83 ? -8.520 7.953 -3.455 1.00 96.75 83 LEU A C 1
ATOM 637 O O . LEU A 1 83 ? -8.947 8.996 -2.972 1.00 96.75 83 LEU A O 1
ATOM 641 N N . PHE A 1 84 ? -7.421 7.343 -3.005 1.00 97.56 84 PHE A N 1
ATOM 642 C CA . PHE A 1 84 ? -6.583 7.882 -1.936 1.00 97.56 84 PHE A CA 1
ATOM 643 C C . PHE A 1 84 ? -6.048 9.278 -2.281 1.00 97.56 84 PHE A C 1
ATOM 645 O O . PHE A 1 84 ? -6.185 10.192 -1.469 1.00 97.56 84 PHE A O 1
ATOM 652 N N . VAL A 1 85 ? -5.504 9.456 -3.490 1.00 97.19 85 VAL A N 1
ATOM 653 C CA . VAL A 1 85 ? -4.948 10.740 -3.946 1.00 97.19 85 VAL A CA 1
ATOM 654 C C . VAL A 1 85 ? -6.043 11.797 -4.094 1.00 97.19 85 VAL A C 1
ATOM 656 O O . VAL A 1 85 ? -5.885 12.917 -3.615 1.00 97.19 85 VAL A O 1
ATOM 659 N N . ARG A 1 86 ? -7.173 11.457 -4.727 1.00 97.38 86 ARG A N 1
ATOM 660 C CA . ARG A 1 86 ? -8.208 12.450 -5.056 1.00 97.38 86 ARG A CA 1
ATOM 661 C C . ARG A 1 86 ? -9.175 12.741 -3.908 1.00 97.38 86 ARG A C 1
ATOM 663 O O . ARG A 1 86 ? -9.665 13.859 -3.787 1.00 97.38 86 ARG A O 1
ATOM 670 N N . ARG A 1 87 ? -9.509 11.729 -3.102 1.00 97.06 87 ARG A N 1
ATOM 671 C CA . ARG A 1 87 ? -10.514 11.785 -2.026 1.00 97.06 87 ARG A CA 1
ATOM 672 C C . ARG A 1 87 ? -10.103 10.887 -0.854 1.00 97.06 87 ARG A C 1
ATOM 674 O O . ARG A 1 87 ? -10.748 9.879 -0.565 1.00 97.06 87 ARG A O 1
ATOM 681 N N . LYS A 1 88 ? -9.042 11.282 -0.139 1.00 95.50 88 LYS A N 1
ATOM 682 C CA . LYS A 1 88 ? -8.495 10.523 1.003 1.00 95.50 88 LYS A CA 1
ATOM 683 C C . LYS A 1 88 ? -9.551 10.159 2.057 1.00 95.50 88 LYS A C 1
ATOM 685 O O . LYS A 1 88 ? -9.518 9.055 2.586 1.00 95.50 88 LYS A O 1
ATOM 690 N N . VAL A 1 89 ? -10.504 11.049 2.347 1.00 96.06 89 VAL A N 1
ATOM 691 C CA . VAL A 1 89 ? -11.576 10.792 3.332 1.00 96.06 89 VAL A CA 1
ATOM 692 C C . VAL A 1 89 ? -12.475 9.630 2.896 1.00 96.06 89 VAL A C 1
ATOM 694 O O . VAL A 1 89 ? -12.724 8.723 3.690 1.00 96.06 89 VAL A O 1
ATOM 697 N N . ASP A 1 90 ? -12.894 9.609 1.630 1.00 96.00 90 ASP A N 1
ATOM 698 C CA . ASP A 1 90 ? -13.702 8.520 1.066 1.00 96.00 90 ASP A CA 1
ATOM 699 C C . ASP A 1 90 ? -12.923 7.206 1.045 1.00 96.00 90 ASP A C 1
ATOM 701 O O . ASP A 1 90 ? -13.478 6.139 1.302 1.00 96.00 90 ASP A O 1
ATOM 705 N N . TRP A 1 91 ? -11.621 7.279 0.755 1.00 96.81 91 TRP A N 1
ATOM 706 C CA . TRP A 1 91 ? -10.742 6.120 0.829 1.00 96.81 91 TRP A CA 1
ATOM 707 C C . TRP A 1 91 ? -10.695 5.559 2.256 1.00 96.81 91 TRP A C 1
ATOM 709 O O . TRP A 1 91 ? -10.944 4.370 2.436 1.00 96.81 91 TRP A O 1
ATOM 719 N N . ILE A 1 92 ? -10.487 6.401 3.278 1.00 95.00 92 ILE A N 1
ATOM 720 C CA . ILE A 1 92 ? -10.507 5.979 4.692 1.00 95.00 92 ILE A CA 1
ATOM 721 C C . ILE A 1 92 ? -11.854 5.334 5.045 1.00 95.00 92 ILE A C 1
ATOM 723 O O . ILE A 1 92 ? -11.875 4.303 5.719 1.00 95.00 92 ILE A O 1
ATOM 727 N N . ALA A 1 93 ? -12.970 5.919 4.598 1.00 94.50 93 ALA A N 1
ATOM 728 C CA . ALA A 1 93 ? -14.303 5.368 4.826 1.00 94.50 93 ALA A CA 1
ATOM 729 C C . ALA A 1 93 ? -14.448 3.967 4.208 1.00 94.50 93 ALA A C 1
ATOM 731 O O . ALA A 1 93 ? -14.865 3.045 4.906 1.00 94.50 93 ALA A O 1
ATOM 732 N N . LYS A 1 94 ? -14.007 3.777 2.956 1.00 92.31 94 LYS A N 1
ATOM 733 C CA . LYS A 1 94 ? -14.006 2.462 2.294 1.00 92.31 94 LYS A CA 1
ATOM 734 C C . LYS A 1 94 ? -13.106 1.443 2.977 1.00 92.31 94 LYS A C 1
ATOM 736 O O . LYS A 1 94 ? -13.495 0.286 3.100 1.00 92.31 94 LYS A O 1
ATOM 741 N N . VAL A 1 95 ? -11.915 1.839 3.432 1.00 93.00 95 VAL A N 1
ATOM 742 C CA . VAL A 1 95 ? -11.017 0.912 4.142 1.00 93.00 95 VAL A CA 1
ATOM 743 C C . VAL A 1 95 ? -11.671 0.426 5.433 1.00 93.00 95 VAL A C 1
ATOM 745 O O . VAL A 1 95 ? -11.646 -0.769 5.719 1.00 93.00 95 VAL A O 1
ATOM 748 N N . LYS A 1 96 ? -12.301 1.337 6.186 1.00 90.19 96 LYS A N 1
ATOM 749 C CA . LYS A 1 96 ? -13.021 1.003 7.421 1.00 90.19 96 LYS A CA 1
ATOM 750 C C . LYS A 1 96 ? -14.262 0.146 7.159 1.00 90.19 96 LYS A C 1
ATOM 752 O O . LYS A 1 96 ? -14.523 -0.774 7.926 1.00 90.19 96 LYS A O 1
ATOM 757 N N . GLU A 1 97 ? -15.003 0.410 6.084 1.00 89.12 97 GLU A N 1
ATOM 758 C CA . GLU A 1 97 ? -16.143 -0.417 5.659 1.00 89.12 97 GLU A CA 1
ATOM 759 C C . GLU A 1 97 ? -15.702 -1.841 5.281 1.00 89.12 97 GLU A C 1
ATOM 761 O O . GLU A 1 97 ? -16.324 -2.819 5.700 1.00 89.12 97 GLU A O 1
ATOM 766 N N . GLY A 1 98 ? -14.587 -1.963 4.551 1.00 81.56 98 GLY A N 1
ATOM 767 C CA . GLY A 1 98 ? -13.990 -3.244 4.173 1.00 81.56 98 GLY A CA 1
ATOM 768 C C . GLY A 1 98 ? -13.455 -4.037 5.368 1.00 81.56 98 GLY A C 1
ATOM 769 O O . GLY A 1 98 ? -13.682 -5.241 5.452 1.00 81.56 98 GLY A O 1
ATOM 770 N N . GLU A 1 99 ? -12.816 -3.372 6.336 1.00 74.44 99 GLU A N 1
ATOM 771 C CA . GLU A 1 99 ? -12.433 -3.981 7.622 1.00 74.44 99 GLU A CA 1
ATOM 772 C C . GLU A 1 99 ? -13.646 -4.398 8.467 1.00 74.44 99 GLU A C 1
ATOM 774 O O . GLU A 1 99 ? -13.571 -5.369 9.219 1.00 74.44 99 GLU A O 1
ATOM 779 N N . GLY A 1 100 ? -14.768 -3.687 8.319 1.00 54.44 100 GLY A N 1
ATOM 780 C CA . GLY A 1 100 ? -16.042 -3.952 8.987 1.00 54.44 100 GLY A CA 1
ATOM 781 C C . GLY A 1 100 ? -16.915 -5.029 8.331 1.00 54.44 100 GLY A C 1
ATOM 782 O O . GLY A 1 100 ? -17.985 -5.329 8.858 1.00 54.44 100 GLY A O 1
ATOM 783 N N . GLY A 1 101 ? -16.484 -5.635 7.217 1.00 43.34 101 GLY A N 1
ATOM 784 C CA . GLY A 1 101 ? -17.142 -6.813 6.646 1.00 43.34 101 GLY A CA 1
ATOM 785 C C . GLY A 1 101 ? -18.429 -6.550 5.854 1.00 43.34 101 GLY A C 1
ATOM 786 O O . GLY A 1 101 ? -19.347 -7.368 5.903 1.00 43.34 101 GLY A O 1
ATOM 787 N N . LYS A 1 102 ? -18.508 -5.465 5.072 1.00 31.31 102 LYS A N 1
ATOM 788 C CA . LYS A 1 102 ? -19.456 -5.388 3.944 1.00 31.31 102 LYS A CA 1
ATOM 789 C C . LYS A 1 102 ? -18.709 -5.115 2.645 1.00 31.31 102 LYS A C 1
ATOM 791 O O . LYS A 1 102 ? -18.362 -3.993 2.307 1.00 31.31 102 LYS A O 1
ATOM 796 N N . THR A 1 103 ? -18.451 -6.191 1.914 1.00 33.06 103 THR A N 1
ATOM 797 C CA . THR A 1 103 ? -17.893 -6.163 0.565 1.00 33.06 103 THR A CA 1
ATOM 798 C C . THR A 1 103 ? -18.898 -5.525 -0.394 1.00 33.06 103 THR A C 1
ATOM 800 O O . THR A 1 103 ? -19.910 -6.143 -0.726 1.00 33.06 103 THR A O 1
ATOM 803 N N . VAL A 1 104 ? -18.616 -4.315 -0.875 1.00 37.47 104 VAL A N 1
ATOM 804 C CA . VAL A 1 104 ? -19.258 -3.777 -2.080 1.00 37.47 104 VAL A CA 1
ATOM 805 C C . VAL A 1 104 ? -18.203 -3.694 -3.173 1.00 37.47 104 VAL A C 1
ATOM 807 O O . VAL A 1 104 ? -17.259 -2.909 -3.100 1.00 37.47 104 VAL A O 1
ATOM 810 N N . ALA A 1 105 ? -18.370 -4.539 -4.191 1.00 40.72 105 ALA A N 1
ATOM 811 C CA . ALA A 1 105 ? -17.684 -4.416 -5.464 1.00 40.72 105 ALA A CA 1
ATOM 812 C C . ALA A 1 105 ? -18.005 -3.040 -6.062 1.00 40.72 105 ALA A C 1
ATOM 814 O O . ALA A 1 105 ? -19.156 -2.748 -6.386 1.00 40.72 105 ALA A O 1
ATOM 815 N N . VAL A 1 106 ? -16.999 -2.178 -6.190 1.00 43.88 106 VAL A N 1
ATOM 816 C CA . VAL A 1 106 ? -17.171 -0.886 -6.855 1.00 43.88 106 VAL A CA 1
ATOM 817 C C . VAL A 1 106 ? -16.874 -1.086 -8.332 1.00 43.88 106 VAL A C 1
ATOM 819 O O . VAL A 1 106 ? -15.719 -1.113 -8.753 1.00 43.88 106 VAL A O 1
ATOM 822 N N . ALA A 1 107 ? -17.949 -1.244 -9.103 1.00 35.91 107 ALA A N 1
ATOM 823 C CA . ALA A 1 107 ? -17.947 -1.020 -10.537 1.00 35.91 107 ALA A CA 1
ATOM 824 C C . ALA A 1 107 ? -17.492 0.421 -10.817 1.00 35.91 107 ALA A C 1
ATOM 826 O O . ALA A 1 107 ? -17.995 1.374 -10.215 1.00 35.91 107 ALA A O 1
ATOM 827 N N . ALA A 1 108 ? -16.517 0.566 -11.710 1.00 39.47 108 ALA A N 1
ATOM 828 C CA . ALA A 1 108 ? -16.065 1.852 -12.206 1.00 39.47 108 ALA A CA 1
ATOM 829 C C . ALA A 1 108 ? -17.215 2.542 -12.953 1.00 39.47 108 ALA A C 1
ATOM 831 O O . ALA A 1 108 ? -17.731 2.012 -13.935 1.00 39.47 108 ALA A O 1
ATOM 832 N N . LYS A 1 109 ? -17.611 3.725 -12.482 1.00 37.66 109 LYS A N 1
ATOM 833 C CA . LYS A 1 109 ? -18.307 4.707 -13.307 1.00 37.66 109 LYS A CA 1
ATOM 834 C C . LYS A 1 109 ? -17.513 6.006 -13.241 1.00 37.66 109 LYS A C 1
ATOM 836 O O . LYS A 1 109 ? -17.424 6.636 -12.187 1.00 37.66 109 LYS A O 1
ATOM 841 N N . GLU A 1 110 ? -16.881 6.314 -14.361 1.00 38.59 110 GLU A N 1
ATOM 842 C CA . GLU A 1 110 ? -16.254 7.592 -14.673 1.00 38.59 110 GLU A CA 1
ATOM 843 C C . GLU A 1 110 ? -17.356 8.641 -14.862 1.00 38.59 110 GLU A C 1
ATOM 845 O O . GLU A 1 110 ? -18.307 8.406 -15.602 1.00 38.59 110 GLU A O 1
ATOM 850 N N . GLU A 1 111 ? -17.234 9.778 -14.183 1.00 37.72 111 GLU A N 1
ATOM 851 C CA . GLU A 1 111 ? -17.904 11.033 -14.536 1.00 37.72 111 GLU A CA 1
ATOM 852 C C . GLU A 1 111 ? -16.872 12.140 -14.258 1.00 37.72 111 GLU A C 1
ATOM 854 O O . GLU A 1 111 ? -16.556 12.446 -13.101 1.00 37.72 111 GLU A O 1
ATOM 859 N N . GLU A 1 112 ? -16.284 12.661 -15.337 1.00 37.28 112 GLU A N 1
ATOM 860 C CA . GLU A 1 112 ? -15.687 13.995 -15.390 1.00 37.28 112 GLU A CA 1
ATOM 861 C C . GLU A 1 112 ? -16.775 15.058 -15.184 1.00 37.28 112 GLU A C 1
ATOM 863 O O . GLU A 1 112 ? -17.914 14.888 -15.614 1.00 37.28 112 GLU A O 1
ATOM 868 N N . GLY A 1 113 ? -16.424 16.170 -14.537 1.00 33.47 113 GLY A N 1
ATOM 869 C CA . GLY A 1 113 ? -17.352 17.275 -14.307 1.00 33.47 113 GLY A CA 1
ATOM 870 C C . GLY A 1 113 ? -16.741 18.380 -13.454 1.00 33.47 113 GLY A C 1
ATOM 871 O O . GLY A 1 113 ? -16.852 18.378 -12.231 1.00 33.47 113 GLY A O 1
ATOM 872 N N . GLU A 1 114 ? -16.058 19.281 -14.144 1.00 30.56 114 GLU A N 1
ATOM 873 C CA . GLU A 1 114 ? -15.422 20.530 -13.727 1.00 30.56 114 GLU A CA 1
ATOM 874 C C . GLU A 1 114 ? -16.424 21.631 -13.281 1.00 30.56 114 GLU A C 1
ATOM 876 O O . GLU A 1 114 ? -17.593 21.596 -13.657 1.00 30.56 114 GLU A O 1
ATOM 881 N N . ALA A 1 115 ? -15.902 22.636 -12.549 1.00 34.34 115 ALA A N 1
ATOM 882 C CA . ALA A 1 115 ? -16.414 24.009 -12.315 1.00 34.34 115 ALA A CA 1
ATOM 883 C C . ALA A 1 115 ? -17.612 24.209 -11.341 1.00 34.34 115 ALA A C 1
ATOM 885 O O . ALA A 1 115 ? -18.725 23.768 -11.591 1.00 34.34 115 ALA A O 1
ATOM 886 N N . THR A 1 116 ? -17.439 24.726 -10.110 1.00 30.92 116 THR A N 1
ATOM 887 C CA . THR A 1 116 ? -17.168 26.104 -9.595 1.00 30.92 116 THR A CA 1
ATOM 888 C C . THR A 1 116 ? -18.410 26.811 -9.026 1.00 30.92 116 THR A C 1
ATOM 890 O O . THR A 1 116 ? -19.380 27.052 -9.732 1.00 30.92 116 THR A O 1
ATOM 893 N N . ASP A 1 117 ? -18.243 27.261 -7.779 1.00 34.66 117 ASP A N 1
ATOM 894 C CA . ASP A 1 117 ? -18.661 28.555 -7.218 1.00 34.66 117 ASP A CA 1
ATOM 895 C C . ASP A 1 117 ? -20.142 28.849 -6.861 1.00 34.66 117 ASP A C 1
ATOM 897 O O . ASP A 1 117 ? -21.099 28.165 -7.197 1.00 34.66 117 ASP A O 1
ATOM 901 N N . THR A 1 118 ? -20.254 29.858 -6.007 1.00 34.25 118 THR A N 1
ATOM 902 C CA . THR A 1 118 ? -21.175 30.167 -4.914 1.00 34.25 118 THR A CA 1
ATOM 903 C C . THR A 1 118 ? -22.622 30.558 -5.267 1.00 34.25 118 THR A C 1
ATOM 905 O O . THR A 1 118 ? -22.876 31.269 -6.232 1.00 34.25 118 THR A O 1
ATOM 908 N N . LYS A 1 119 ? -23.575 30.227 -4.368 1.00 33.19 119 LYS A N 1
ATOM 909 C CA . LYS A 1 119 ? -24.374 31.179 -3.538 1.00 33.19 119 LYS A CA 1
ATOM 910 C C . LYS A 1 119 ? -25.631 30.529 -2.922 1.00 33.19 119 LYS A C 1
ATOM 912 O O . LYS A 1 119 ? -26.474 29.977 -3.618 1.00 33.19 119 LYS A O 1
ATOM 917 N N . LYS A 1 120 ? -25.797 30.679 -1.599 1.00 34.06 120 LYS A N 1
ATOM 918 C CA . LYS A 1 120 ? -27.107 30.645 -0.902 1.00 34.06 120 LYS A CA 1
ATOM 919 C C . LYS A 1 120 ? -27.824 31.993 -1.152 1.00 34.06 120 LYS A C 1
ATOM 921 O O . LYS A 1 120 ? -27.113 32.988 -1.303 1.00 34.06 120 LYS A O 1
ATOM 926 N N . PRO A 1 121 ? -29.172 32.072 -1.170 1.00 35.81 121 PRO A N 1
ATOM 927 C CA . PRO A 1 121 ? -29.937 32.162 0.085 1.00 35.81 121 PRO A CA 1
ATOM 928 C C . PRO A 1 121 ? -31.298 31.427 0.088 1.00 35.81 121 PRO A C 1
ATOM 930 O O . PRO A 1 121 ? -32.000 31.338 -0.913 1.00 35.81 121 PRO A O 1
ATOM 933 N N . PHE A 1 122 ? -31.685 30.942 1.271 1.00 34.06 122 PHE A N 1
ATOM 934 C CA . PHE A 1 122 ? -33.064 30.564 1.619 1.00 34.06 122 PHE A CA 1
ATOM 935 C C . PHE A 1 122 ? -33.992 31.800 1.611 1.00 34.06 122 PHE A C 1
ATOM 937 O O . PHE A 1 122 ? -33.518 32.911 1.855 1.00 34.06 122 PHE A O 1
ATOM 944 N N . PRO A 1 123 ? -35.317 31.614 1.453 1.00 43.31 123 PRO A N 1
ATOM 945 C CA . PRO A 1 123 ? -36.156 31.762 2.645 1.00 43.31 123 PRO A CA 1
ATOM 946 C C . PRO A 1 123 ? -37.2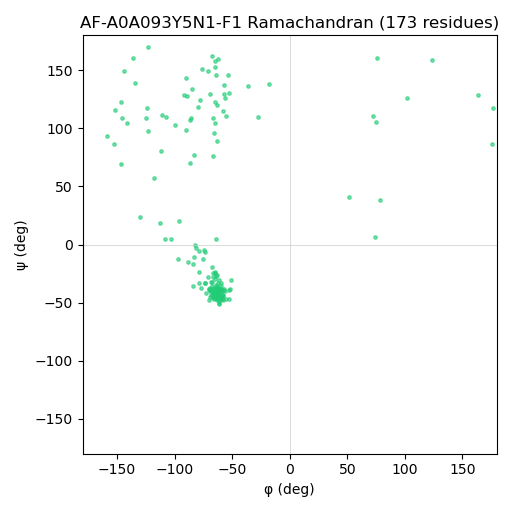42 30.685 2.817 1.00 43.31 123 PRO A C 1
ATOM 948 O O . PRO A 1 123 ? -37.620 29.953 1.908 1.00 43.31 123 PRO A O 1
ATOM 951 N N . ALA A 1 124 ? -37.697 30.602 4.065 1.00 36.88 124 ALA A N 1
ATOM 952 C CA . ALA A 1 124 ? -38.543 29.589 4.675 1.00 36.88 124 ALA A CA 1
ATOM 953 C C . ALA A 1 124 ? -39.974 29.488 4.119 1.00 36.88 124 ALA A C 1
ATOM 955 O O . ALA A 1 124 ? -40.604 30.498 3.811 1.00 36.88 124 ALA A O 1
ATOM 956 N N . LYS A 1 125 ? -40.563 28.286 4.214 1.00 37.34 125 LYS A N 1
ATOM 957 C CA . LYS A 1 125 ? -41.934 28.177 4.730 1.00 37.34 125 LYS A CA 1
ATOM 958 C C . LYS A 1 125 ? -42.212 26.837 5.407 1.00 37.34 125 LYS A C 1
ATOM 960 O O . LYS A 1 125 ? -42.196 25.768 4.808 1.00 37.34 125 LYS A O 1
ATOM 965 N N . THR A 1 126 ? -42.467 26.969 6.697 1.00 31.02 126 THR A N 1
ATOM 966 C CA . THR A 1 126 ? -43.061 26.039 7.647 1.00 31.02 126 THR A CA 1
ATOM 967 C C . THR A 1 126 ? -44.396 25.504 7.122 1.00 31.02 126 THR A C 1
ATOM 969 O O . THR A 1 126 ? -45.270 26.282 6.748 1.00 31.02 126 THR A O 1
ATOM 972 N N . GLY A 1 127 ? -44.577 24.184 7.141 1.00 34.84 127 GLY A N 1
ATOM 973 C CA . GLY A 1 127 ? -45.841 23.528 6.809 1.00 34.84 127 GLY A CA 1
ATOM 974 C C . GLY A 1 127 ? -45.885 22.134 7.421 1.00 34.84 127 GLY A C 1
ATOM 975 O O . GLY A 1 127 ? -45.348 21.183 6.866 1.00 34.84 127 GLY A O 1
ATOM 976 N N . LYS A 1 128 ? -46.466 22.045 8.616 1.00 29.81 128 LYS A N 1
ATOM 977 C CA . LYS A 1 128 ? -46.592 20.844 9.444 1.00 29.81 128 LYS A CA 1
ATOM 978 C C . LYS A 1 128 ? -47.922 20.144 9.136 1.00 29.81 128 LYS A C 1
ATOM 980 O O . LYS A 1 128 ? -48.967 20.771 9.266 1.00 29.81 128 LYS A O 1
ATOM 985 N N . GLY A 1 129 ? -47.862 18.841 8.847 1.00 27.84 129 GLY A N 1
ATOM 986 C CA . GLY A 1 129 ? -48.959 17.872 9.023 1.00 27.84 129 GLY A CA 1
ATOM 987 C C . GLY A 1 129 ? -49.369 17.093 7.761 1.00 27.84 129 GLY A C 1
ATOM 988 O O . GLY A 1 129 ? -49.204 17.598 6.657 1.00 27.84 129 GLY A O 1
ATOM 989 N N . PRO A 1 130 ? -50.020 15.922 7.900 1.00 39.94 130 PRO A N 1
ATOM 990 C CA . PRO A 1 130 ? -49.675 14.789 8.760 1.00 39.94 130 PRO A CA 1
ATOM 991 C C . PRO A 1 130 ? -49.518 13.476 7.950 1.00 39.94 130 PRO A C 1
ATOM 993 O O . PRO A 1 130 ? -49.868 13.385 6.776 1.00 39.94 130 PRO A O 1
ATOM 996 N N . ALA A 1 131 ? -49.000 12.436 8.608 1.00 41.75 131 ALA A N 1
ATOM 997 C CA . ALA A 1 131 ? -48.837 11.089 8.067 1.00 41.75 131 ALA A CA 1
ATOM 998 C C . ALA A 1 131 ? -50.159 10.462 7.570 1.00 41.75 131 ALA A C 1
ATOM 1000 O O . ALA A 1 131 ? -51.169 10.488 8.277 1.00 41.75 131 ALA A O 1
ATOM 1001 N N . LYS A 1 132 ? -50.120 9.795 6.407 1.00 35.97 132 LYS A N 1
ATOM 1002 C CA . LYS A 1 132 ? -51.104 8.773 6.016 1.00 35.97 132 LYS A CA 1
ATOM 1003 C C . LYS A 1 132 ? -50.417 7.538 5.427 1.00 35.97 132 LYS A C 1
ATOM 1005 O O . LYS A 1 132 ? -49.426 7.633 4.713 1.00 35.97 132 LYS A O 1
ATOM 1010 N N . LYS A 1 133 ? -50.968 6.396 5.837 1.00 33.44 133 LYS A N 1
ATOM 1011 C CA . LYS A 1 133 ? -50.541 5.010 5.634 1.00 33.44 133 LYS A CA 1
ATOM 1012 C C . LYS A 1 133 ? -50.516 4.560 4.167 1.00 33.44 133 LYS A C 1
ATOM 1014 O O . LYS A 1 133 ? -51.224 5.102 3.328 1.00 33.44 133 LYS A O 1
ATOM 1019 N N . ALA A 1 134 ? -49.736 3.495 3.980 1.00 37.28 134 ALA A N 1
ATOM 1020 C CA . ALA A 1 134 ? -49.749 2.474 2.936 1.00 37.28 134 ALA A CA 1
ATOM 1021 C C . ALA A 1 134 ? -51.040 2.328 2.108 1.00 37.28 134 ALA A C 1
ATOM 1023 O O . ALA A 1 134 ? -52.141 2.269 2.654 1.00 37.28 134 ALA A O 1
ATOM 1024 N N . GLY A 1 135 ? -50.851 2.149 0.801 1.00 35.97 135 GLY A N 1
ATOM 1025 C CA . GLY A 1 135 ? -51.850 1.645 -0.135 1.00 35.97 135 GLY A CA 1
ATOM 1026 C C . GLY A 1 135 ? -51.296 1.658 -1.557 1.00 35.97 135 GLY A C 1
ATOM 1027 O O . GLY A 1 135 ? -50.935 2.719 -2.059 1.00 35.97 135 GLY A O 1
ATOM 1028 N N . ASP A 1 136 ? -51.190 0.473 -2.154 1.00 53.94 136 ASP A N 1
ATOM 1029 C CA . ASP A 1 136 ? -50.846 0.178 -3.545 1.00 53.94 136 ASP A CA 1
ATOM 1030 C C . ASP A 1 136 ? -51.208 1.288 -4.544 1.00 53.94 136 ASP A C 1
ATOM 1032 O O . ASP A 1 136 ? -52.371 1.541 -4.859 1.00 53.94 136 ASP A O 1
ATOM 1036 N N . GLY A 1 137 ? -50.175 1.943 -5.072 1.00 51.19 137 GLY A N 1
ATOM 1037 C CA . GLY A 1 137 ? -50.291 3.010 -6.053 1.00 51.19 137 GLY A CA 1
ATOM 1038 C C . GLY A 1 137 ? -49.102 2.959 -7.000 1.00 51.19 137 GLY A C 1
ATOM 1039 O O . GLY A 1 137 ? -47.952 2.984 -6.572 1.00 51.19 137 GLY A O 1
ATOM 1040 N N . LYS A 1 138 ? -49.407 2.831 -8.290 1.00 60.41 138 LYS A N 1
ATOM 1041 C CA . LYS A 1 138 ? -48.494 2.686 -9.433 1.00 60.41 138 LYS A CA 1
ATOM 1042 C C . LYS A 1 138 ? -47.193 3.496 -9.294 1.00 60.41 138 LYS A C 1
ATOM 1044 O O . LYS A 1 138 ? -47.211 4.673 -8.936 1.00 60.41 138 LYS A O 1
ATOM 1049 N N . SER A 1 139 ? -46.073 2.863 -9.650 1.00 64.00 139 SER A N 1
ATOM 1050 C CA . SER A 1 139 ? -44.726 3.447 -9.601 1.00 64.00 139 SER A CA 1
ATOM 1051 C C . SER A 1 139 ? -44.656 4.773 -10.367 1.00 64.00 139 SER A C 1
ATOM 1053 O O . SER A 1 139 ? -45.279 4.928 -11.420 1.00 64.00 139 SER A O 1
ATOM 1055 N N . ALA A 1 140 ? -43.843 5.719 -9.888 1.00 64.25 140 ALA A N 1
ATOM 1056 C CA . ALA A 1 140 ? -43.628 7.025 -10.523 1.00 64.25 140 ALA A CA 1
ATOM 1057 C C . ALA A 1 140 ? -43.266 6.917 -12.020 1.00 64.25 140 ALA A C 1
ATOM 1059 O O . ALA A 1 140 ? -43.640 7.767 -12.829 1.00 64.25 140 ALA A O 1
ATOM 1060 N N . ILE A 1 141 ? -42.604 5.823 -12.407 1.00 65.94 141 ILE A N 1
ATOM 1061 C CA . ILE A 1 141 ? -42.254 5.510 -13.799 1.00 65.94 141 ILE A CA 1
ATOM 1062 C C . ILE A 1 141 ? -43.497 5.170 -14.636 1.00 65.94 141 ILE A C 1
ATOM 1064 O O . ILE A 1 141 ? -43.580 5.551 -15.804 1.00 65.94 141 ILE A O 1
ATOM 1068 N N . GLN A 1 142 ? -44.481 4.480 -14.060 1.00 68.50 142 GLN A N 1
ATOM 1069 C CA . GLN A 1 142 ? -45.733 4.150 -14.748 1.00 68.50 142 GLN A CA 1
ATOM 1070 C C . GLN A 1 142 ? -46.576 5.406 -14.987 1.00 68.50 142 GLN A C 1
ATOM 1072 O O . GLN A 1 142 ? -47.078 5.592 -16.092 1.00 68.50 142 GLN A O 1
ATOM 1077 N N . LEU A 1 143 ? -46.632 6.317 -14.010 1.00 67.44 143 LEU A N 1
ATOM 1078 C CA . LEU A 1 143 ? -47.281 7.624 -14.172 1.00 67.44 143 LEU A CA 1
ATOM 1079 C C . LEU A 1 143 ? -46.639 8.458 -15.292 1.00 67.44 143 LEU A C 1
ATOM 1081 O O . LEU A 1 143 ? -47.346 9.124 -16.049 1.00 67.44 143 LEU A O 1
ATOM 1085 N N . ALA A 1 144 ? -45.311 8.408 -15.436 1.00 66.00 144 ALA A N 1
ATOM 1086 C CA . ALA A 1 144 ? -44.617 9.086 -16.530 1.00 66.00 144 ALA A CA 1
ATOM 1087 C C . ALA A 1 144 ? -44.975 8.482 -17.901 1.00 66.00 144 ALA A C 1
ATOM 1089 O O . ALA A 1 144 ? -45.232 9.220 -18.853 1.00 66.00 144 ALA A O 1
ATOM 1090 N N . ARG A 1 145 ? -45.056 7.148 -18.002 1.00 72.88 145 ARG A N 1
ATOM 1091 C CA . ARG A 1 145 ? -45.417 6.448 -19.247 1.00 72.88 145 ARG A CA 1
ATOM 1092 C C . ARG A 1 145 ? -46.866 6.702 -19.669 1.00 72.88 145 ARG A C 1
ATOM 1094 O O . ARG A 1 145 ? -47.100 6.981 -20.843 1.00 72.88 145 ARG A O 1
ATOM 1101 N N . GLU A 1 146 ? -47.820 6.667 -18.736 1.00 63.88 146 GLU A N 1
ATOM 1102 C CA . GLU A 1 146 ? -49.236 6.961 -19.023 1.00 63.88 146 GLU A CA 1
ATOM 1103 C C . GLU A 1 146 ? -49.421 8.412 -19.516 1.00 63.88 146 GLU A C 1
ATOM 1105 O O . GLU A 1 146 ? -50.119 8.642 -20.506 1.00 63.88 146 GLU A O 1
ATOM 1110 N N . LYS A 1 147 ? -48.722 9.390 -18.914 1.00 67.38 147 LYS A N 1
ATOM 1111 C CA . LYS A 1 147 ? -48.742 10.792 -19.379 1.00 67.38 147 LYS A CA 1
ATOM 1112 C C . LYS A 1 147 ? -48.189 10.964 -20.797 1.00 67.38 147 LYS A C 1
ATOM 1114 O O . LYS A 1 147 ? -48.737 11.747 -21.569 1.00 67.38 147 LYS A O 1
ATOM 1119 N N . PHE A 1 148 ? -47.138 10.229 -21.158 1.00 59.44 148 PHE A N 1
ATOM 1120 C CA . PHE A 1 148 ? -46.565 10.283 -22.507 1.00 59.44 148 PHE A CA 1
ATOM 1121 C C . PHE A 1 148 ? -47.433 9.579 -23.561 1.00 59.44 148 PHE A C 1
ATOM 1123 O O . PHE A 1 148 ? -47.493 10.033 -24.702 1.00 59.44 148 PHE A O 1
ATOM 1130 N N . ALA A 1 149 ? -48.139 8.507 -23.194 1.00 61.88 149 ALA A N 1
ATOM 1131 C CA . ALA A 1 149 ? -49.043 7.801 -24.103 1.00 61.88 149 ALA A CA 1
ATOM 1132 C C . ALA A 1 149 ? -50.307 8.621 -24.429 1.00 61.88 149 ALA A C 1
ATOM 1134 O O . ALA A 1 149 ? -50.720 8.669 -25.587 1.00 61.88 149 ALA A O 1
ATOM 1135 N N . ALA A 1 150 ? -50.870 9.341 -23.451 1.00 57.78 150 ALA A N 1
ATOM 1136 C CA . ALA A 1 150 ? -52.026 10.220 -23.663 1.00 57.78 150 ALA A CA 1
ATOM 1137 C C . ALA A 1 150 ? -51.728 11.416 -24.594 1.00 57.78 150 ALA A C 1
ATOM 1139 O O . ALA A 1 150 ? -52.635 11.941 -25.238 1.00 57.78 150 ALA A O 1
ATOM 1140 N N . GLY A 1 151 ? -50.460 11.828 -24.710 1.00 56.34 151 GLY A N 1
ATOM 1141 C CA . GLY A 1 151 ? -50.032 12.867 -25.652 1.00 56.34 151 GLY A CA 1
ATOM 1142 C C . GLY A 1 151 ? -49.961 12.411 -27.115 1.00 56.34 151 GLY A C 1
ATOM 1143 O O . GLY A 1 151 ? -49.848 13.253 -27.998 1.00 56.34 151 GLY A O 1
ATOM 1144 N N . LYS A 1 152 ? -50.036 11.099 -27.394 1.00 56.28 152 LYS A N 1
ATOM 1145 C CA . LYS A 1 152 ? -49.877 10.538 -28.749 1.00 56.28 152 LYS A CA 1
ATOM 1146 C C . LYS A 1 152 ? -51.189 10.258 -29.492 1.00 56.28 152 LYS A C 1
ATOM 1148 O O . LYS A 1 152 ? -51.139 10.034 -30.696 1.00 56.28 152 LYS A O 1
ATOM 1153 N N . SER A 1 153 ? -52.345 10.287 -28.823 1.00 50.47 153 SER A N 1
ATOM 1154 C CA . SER A 1 153 ? -53.659 10.002 -29.435 1.00 50.47 153 SER A CA 1
ATOM 1155 C C . SER A 1 153 ? -54.522 11.240 -29.724 1.00 50.47 153 SER A C 1
ATOM 1157 O O . SER A 1 153 ? -55.640 11.101 -30.213 1.00 50.47 153 SER A O 1
ATOM 1159 N N . LYS A 1 154 ? -54.006 12.455 -29.497 1.00 47.00 154 LYS A N 1
ATOM 1160 C CA . LYS A 1 154 ? -54.582 13.701 -30.027 1.00 47.00 154 LYS A CA 1
ATOM 1161 C C . LYS A 1 154 ? -53.632 14.282 -31.066 1.00 47.00 154 LYS A C 1
ATOM 1163 O O . LYS A 1 154 ? -52.815 15.146 -30.765 1.00 47.00 154 LYS A O 1
ATOM 1168 N N . GLY A 1 155 ? -53.698 13.745 -32.279 1.00 41.88 155 GLY A N 1
ATOM 1169 C CA . GLY A 1 155 ? -53.025 14.349 -33.417 1.00 41.88 155 GLY A CA 1
ATOM 1170 C C . GLY A 1 155 ? -53.641 15.710 -33.730 1.00 41.88 155 GLY A C 1
ATOM 1171 O O . GLY A 1 155 ? -54.827 15.788 -34.018 1.00 41.88 155 GLY A O 1
ATOM 1172 N N . GLU A 1 156 ? -52.822 16.758 -33.729 1.00 37.56 156 GLU A N 1
ATOM 1173 C CA . GLU A 1 156 ? -52.988 17.851 -34.682 1.00 37.56 156 GLU A CA 1
ATOM 1174 C C . GLU A 1 156 ? -51.606 18.399 -35.054 1.00 37.56 156 GLU A C 1
ATOM 1176 O O . GLU A 1 156 ? -50.877 18.992 -34.256 1.00 37.56 156 GLU A O 1
ATOM 1181 N N . MET A 1 157 ? -51.223 18.103 -36.292 1.00 49.59 157 MET A N 1
ATOM 1182 C CA . MET A 1 157 ? -50.027 18.573 -36.971 1.00 49.59 157 MET A CA 1
ATOM 1183 C C . MET A 1 157 ? -50.143 20.088 -37.175 1.00 49.59 157 MET A C 1
ATOM 1185 O O . MET A 1 157 ? -50.720 20.541 -38.160 1.00 49.59 157 MET A O 1
ATOM 1189 N N . LYS A 1 158 ? -49.566 20.887 -36.274 1.00 40.31 158 LYS A N 1
ATOM 1190 C CA . LYS A 1 158 ? -49.314 22.307 -36.542 1.00 40.31 158 LYS A CA 1
ATOM 1191 C C . LYS A 1 158 ? -47.853 22.475 -36.939 1.00 40.31 158 LYS A C 1
ATOM 1193 O O . LYS A 1 158 ? -46.962 22.450 -36.093 1.00 40.31 158 LYS A O 1
ATOM 1198 N N . VAL A 1 159 ? -47.612 22.643 -38.242 1.00 50.50 159 VAL A N 1
ATOM 1199 C CA . VAL A 1 159 ? -46.323 23.087 -38.790 1.00 50.50 159 VAL A CA 1
ATOM 1200 C C . VAL A 1 159 ? -46.064 24.500 -38.270 1.00 50.50 159 VAL A C 1
ATOM 1202 O O . VAL A 1 159 ? -46.464 25.495 -38.869 1.00 50.50 159 VAL A O 1
ATOM 1205 N N . VAL A 1 160 ? -45.418 24.599 -37.111 1.00 45.88 160 VAL A N 1
ATOM 1206 C CA . VAL A 1 160 ? -44.836 25.850 -36.639 1.00 45.88 160 VAL A CA 1
ATOM 1207 C C . VAL A 1 160 ? -43.444 25.922 -37.243 1.00 45.88 160 VAL A C 1
ATOM 1209 O O . VAL A 1 160 ? -42.538 25.188 -36.855 1.00 45.88 160 VAL A O 1
ATOM 1212 N N . ARG A 1 161 ? -43.287 26.807 -38.230 1.00 50.84 161 ARG A N 1
ATOM 1213 C CA . ARG A 1 16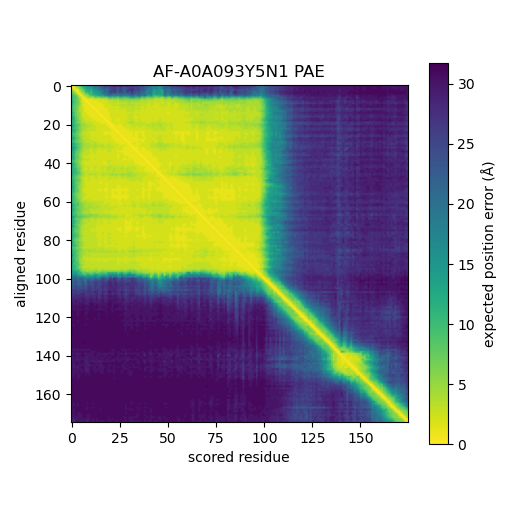1 ? -41.999 27.221 -38.793 1.00 50.84 161 ARG A CA 1
ATOM 1214 C C . ARG A 1 161 ? -41.236 27.993 -37.708 1.00 50.84 161 ARG A C 1
ATOM 1216 O O . ARG A 1 161 ? -41.222 29.219 -37.685 1.00 50.84 161 ARG A O 1
ATOM 1223 N N . GLY A 1 162 ? -40.684 27.254 -36.750 1.00 42.88 162 GLY A N 1
ATOM 1224 C CA . GLY A 1 162 ? -39.862 27.760 -35.661 1.00 42.88 162 GLY A CA 1
ATOM 1225 C C . GLY A 1 162 ? -38.445 28.001 -36.158 1.00 42.88 162 GLY A C 1
ATOM 1226 O O . GLY A 1 162 ? -37.774 27.087 -36.630 1.00 42.88 162 GLY A O 1
ATOM 1227 N N . LYS A 1 163 ? -38.016 29.257 -36.086 1.00 46.12 163 LYS A N 1
ATOM 1228 C CA . LYS A 1 163 ? -36.668 29.727 -36.401 1.00 46.12 163 LYS A CA 1
ATOM 1229 C C . LYS A 1 163 ? -35.664 28.941 -35.551 1.00 46.12 163 LYS A C 1
ATOM 1231 O O . LYS A 1 163 ? -35.656 29.075 -34.333 1.00 46.12 163 LYS A O 1
ATOM 1236 N N . GLY A 1 164 ? -34.870 28.081 -36.186 1.00 44.38 164 GLY A N 1
ATOM 1237 C CA . GLY A 1 164 ? -33.858 27.287 -35.500 1.00 44.38 164 GLY A CA 1
ATOM 1238 C C . GLY A 1 164 ? -32.783 28.192 -34.909 1.00 44.38 164 GLY A C 1
ATOM 1239 O O . GLY A 1 164 ? -31.927 28.686 -35.632 1.00 44.38 164 GLY A O 1
ATOM 1240 N N . THR A 1 165 ? -32.803 28.399 -33.598 1.00 60.28 165 THR A N 1
ATOM 1241 C CA . THR A 1 165 ? -31.635 28.865 -32.842 1.00 60.28 165 THR A CA 1
ATOM 1242 C C . THR A 1 165 ? -30.811 27.645 -32.453 1.00 60.28 165 THR A C 1
ATOM 1244 O O . THR A 1 165 ? -30.798 27.217 -31.303 1.00 60.28 165 THR A O 1
ATOM 1247 N N . GLY A 1 166 ? -30.179 27.036 -33.456 1.00 46.75 166 GLY A N 1
ATOM 1248 C CA . GLY A 1 166 ? -29.082 26.098 -33.256 1.00 46.75 166 GLY A CA 1
ATOM 1249 C C . GLY A 1 166 ? -27.776 26.885 -33.228 1.00 46.75 166 GLY A C 1
ATOM 1250 O O . GLY A 1 166 ? -27.506 27.649 -34.151 1.00 46.75 166 GLY A O 1
ATOM 1251 N N . ALA A 1 167 ? -26.964 26.690 -32.191 1.00 58.50 167 ALA A N 1
ATOM 1252 C CA . ALA A 1 167 ? -25.710 27.412 -31.959 1.00 58.50 167 ALA A CA 1
ATOM 1253 C C . ALA A 1 167 ? -24.607 27.178 -33.020 1.00 58.50 167 ALA A C 1
ATOM 1255 O O . ALA A 1 167 ? -23.519 27.712 -32.874 1.00 58.50 167 ALA A O 1
ATOM 1256 N N . ASN A 1 168 ? -24.884 26.436 -34.101 1.00 55.97 168 ASN A N 1
ATOM 1257 C CA . ASN A 1 168 ? -23.934 26.135 -35.179 1.00 55.97 168 ASN A CA 1
ATOM 1258 C C . ASN A 1 168 ? -24.500 26.423 -36.589 1.00 55.97 168 ASN A C 1
ATOM 1260 O O . ASN A 1 168 ? -24.053 25.842 -37.576 1.00 55.97 168 ASN A O 1
ATOM 1264 N N . ALA A 1 169 ? -25.496 27.308 -36.713 1.00 47.91 169 ALA A N 1
ATOM 1265 C CA . ALA A 1 169 ? -26.066 27.701 -38.004 1.00 47.91 169 ALA A CA 1
ATOM 1266 C C . ALA A 1 169 ? -25.241 28.814 -38.696 1.00 47.91 169 ALA A C 1
ATOM 1268 O O . ALA A 1 169 ? -25.639 29.971 -38.716 1.00 47.91 169 ALA A O 1
ATOM 1269 N N . GLY A 1 170 ? -24.103 28.421 -39.277 1.00 40.94 170 GLY A N 1
ATOM 1270 C CA . GLY A 1 170 ? -23.529 28.978 -40.511 1.00 40.94 170 GLY A CA 1
ATOM 1271 C C . GLY A 1 170 ? -22.897 30.378 -40.500 1.00 40.94 170 GLY A C 1
ATOM 1272 O O . GLY A 1 170 ? -23.594 31.382 -40.587 1.00 40.94 170 GLY A O 1
ATOM 1273 N N . MET A 1 171 ? -21.567 30.431 -40.654 1.00 43.06 171 MET A N 1
ATOM 1274 C CA . MET A 1 171 ? -20.952 31.380 -41.593 1.00 43.06 171 MET A CA 1
ATOM 1275 C C . MET A 1 171 ? -19.606 30.847 -42.116 1.00 43.06 171 MET A C 1
ATOM 1277 O O . MET A 1 171 ? -18.546 31.140 -41.576 1.00 43.06 171 MET A O 1
ATOM 1281 N N . ILE A 1 172 ? -19.653 30.053 -43.189 1.00 52.78 172 ILE A N 1
ATOM 1282 C CA . ILE A 1 172 ? -18.486 29.797 -44.040 1.00 52.78 172 ILE A CA 1
ATOM 1283 C C . ILE A 1 172 ? -18.465 30.940 -45.059 1.00 52.78 172 ILE A C 1
ATOM 1285 O O . ILE A 1 172 ? -19.338 31.008 -45.922 1.00 52.78 172 ILE A O 1
ATOM 1289 N N . LYS A 1 173 ? -17.512 31.868 -44.944 1.00 48.28 173 LYS A N 1
ATOM 1290 C CA . LYS A 1 173 ? -17.191 32.816 -46.019 1.00 48.28 173 LYS A CA 1
ATOM 1291 C C . LYS A 1 173 ? -15.857 32.409 -46.624 1.00 48.28 173 LYS A C 1
ATOM 1293 O O . LYS A 1 173 ? -14.820 32.546 -45.990 1.00 48.28 173 LYS A O 1
ATOM 1298 N N . SER A 1 174 ? -15.916 31.910 -47.851 1.00 42.53 174 SER A N 1
ATOM 1299 C CA . SER A 1 174 ? -14.774 31.813 -48.750 1.00 42.53 174 SER A CA 1
ATOM 1300 C C . SER A 1 174 ? -14.482 33.186 -49.356 1.00 42.53 174 SER A C 1
ATOM 1302 O O . SER A 1 174 ? -15.366 33.749 -50.010 1.00 42.53 174 SER A O 1
ATOM 1304 N N . ARG A 1 175 ? -13.256 33.683 -49.205 1.00 44.22 175 ARG A N 1
ATOM 1305 C CA . ARG A 1 175 ? -12.420 34.104 -50.335 1.00 44.22 175 ARG A CA 1
ATOM 1306 C C . ARG A 1 175 ? -10.977 34.263 -49.888 1.00 44.22 175 ARG A C 1
ATOM 1308 O O . ARG A 1 175 ? -10.786 34.848 -48.803 1.00 44.22 175 ARG A O 1
#

Nearest PDB structures (foldseek):
  5svd-assembly1_A  TM=9.232E-01  e=2.479E-04  Saccharomyces cerevisiae S288C
  6wpi-assembly1_A  TM=9.376E-01  e=2.916E-04  Saccharomyces cerevisiae S288C
  5svd-assembly2_B  TM=9.355E-01  e=4.745E-04  Saccharomyces cerevisiae S288C
  5wty-assembly2_A  TM=9.321E-01  e=8.604E-04  Saccharomyces cerevisiae S288C
  5wtx-assembly1_A  TM=9.288E-01  e=1.068E-03  Saccharomyces cerevisiae S288C

Secondary structure (DSSP, 8-state):
-GGGGGGHHHHHHHHHHHTT-HHHHHHHHHSHHHHHHHHHHHHHTTT-HHHHHHHHHHHHHTHHHHHHSHHHHHHHHHTTHHHHHH-HHHHHHHHHHHHTT--------------------------------------HHHHHHHHHHHTSSS------------TT-------

Foldseek 3Di:
DVVLPPCLVVLVVVLVVCLVDLVSLVVLQQDPNSLVVNLVNLVSCQVVVVSLLSSLVSLLVCVVVLVVGPSSVVSCVSSVSVCCVPPVPVSVVVSVVVSVDDDDDDDDDDDDDDDDDDDDDDDDDDDDDDDDDDDDDDDPVVVVVVVVVVVPPDDDDDPDPDDDPDVPPDDDDDD

Mean predicted aligned error: 18.78 Å

Sequence (175 aa):
NPGSANNAPVRRKLVNIFLADPTSIITLATSKSGSHALDAFWDGTQGLMMLKERICSILAGSMTELRDDWVGRVVLRNWMVELFVRRKVDWIAKVKEGEGGKTVAVAAKEEEGEATDTKKPFPAKTGKGPAKKAGDGKSAIQLAREKFAAGKSKGEMKVVRGKGTGANAGMIKSR

Solvent-accessible surface area (backbone atoms only — not comparable to full-atom values): 11419 Å² total; per-residue (Å²): 123,86,81,60,72,88,46,50,69,58,42,51,53,56,54,48,60,49,65,71,40,65,65,56,52,52,52,23,32,63,29,80,72,31,33,56,54,54,56,48,45,61,66,60,37,65,96,35,60,72,58,54,52,52,52,44,52,50,50,57,76,43,41,73,65,30,58,74,37,73,52,15,42,51,46,41,58,78,70,38,34,70,43,40,76,77,39,47,69,61,36,52,50,48,54,52,40,52,75,68,70,57,89,72,87,78,78,88,76,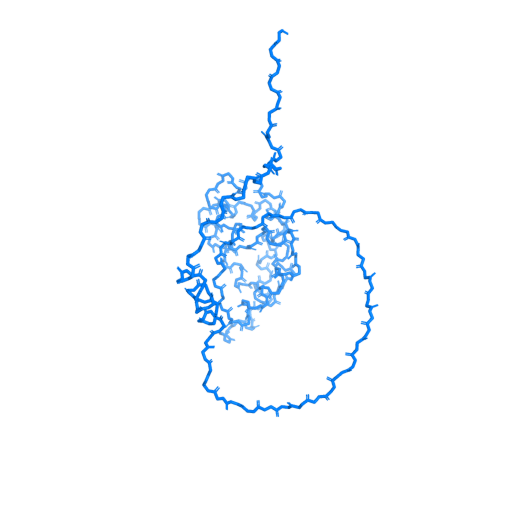90,77,90,84,82,88,86,87,88,82,87,84,86,84,88,82,90,83,89,84,79,94,81,80,91,74,98,68,81,54,75,68,54,58,52,50,54,58,57,54,65,62,66,77,65,84,75,92,72,90,70,89,68,82,80,86,53,100,78,77,78,86,88,78,88,129

Radius of gyration: 28.24 Å; Cα contacts (8 Å, |Δi|>4): 86; chains: 1; bounding box: 68×49×70 Å